Protein AF-A0A6N0HTB9-F1 (afdb_monomer_lite)

Structure (mmCIF, N/CA/C/O backbone):
data_AF-A0A6N0HTB9-F1
#
_entry.id   AF-A0A6N0HTB9-F1
#
loop_
_atom_site.group_PDB
_atom_site.id
_atom_site.type_symbol
_atom_site.label_atom_id
_atom_site.label_alt_id
_atom_site.label_comp_id
_atom_site.label_asym_id
_atom_site.label_entity_id
_atom_site.label_seq_id
_atom_site.pdbx_PDB_ins_code
_atom_site.Cartn_x
_atom_site.Cartn_y
_atom_site.Cartn_z
_atom_site.occupancy
_atom_site.B_iso_or_equiv
_atom_site.auth_seq_id
_atom_site.auth_comp_id
_atom_site.auth_asym_id
_atom_site.auth_atom_id
_atom_site.pdbx_PDB_model_num
ATOM 1 N N . MET A 1 1 ? -10.619 32.348 26.678 1.00 86.81 1 MET A N 1
ATOM 2 C CA . MET A 1 1 ? -11.619 31.491 25.999 1.00 86.81 1 MET A CA 1
ATOM 3 C C . MET A 1 1 ? -11.564 31.654 24.484 1.00 86.81 1 MET A C 1
ATOM 5 O O . MET A 1 1 ? -11.266 30.675 23.819 1.00 86.81 1 MET A O 1
ATOM 9 N N . LEU A 1 2 ? -11.727 32.865 23.933 1.00 91.8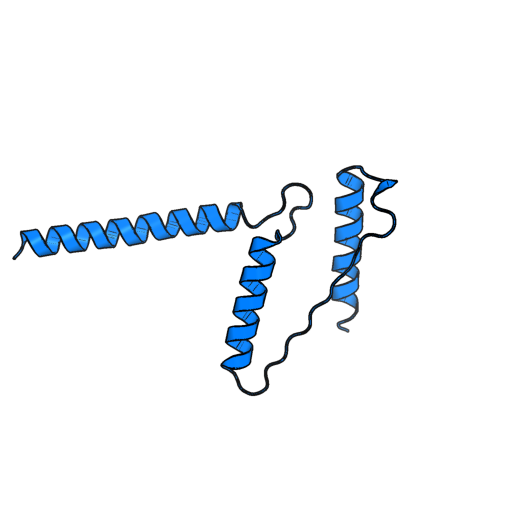1 2 LEU A N 1
ATOM 10 C CA . LEU A 1 2 ? -11.623 33.112 22.482 1.00 91.81 2 LEU A CA 1
ATOM 11 C C . LEU A 1 2 ? -10.259 32.720 21.880 1.00 91.81 2 LEU A C 1
ATOM 13 O O . LEU A 1 2 ? -10.208 32.048 20.857 1.00 91.81 2 LEU A O 1
ATOM 17 N N . THR A 1 3 ? -9.158 33.072 22.547 1.00 90.88 3 THR A N 1
ATOM 18 C CA . THR A 1 3 ? -7.796 32.716 22.110 1.00 90.88 3 THR A CA 1
ATOM 19 C C . THR A 1 3 ? -7.593 31.206 22.005 1.00 90.88 3 THR A C 1
ATOM 21 O O . THR A 1 3 ? -7.060 30.727 21.013 1.00 90.88 3 THR A O 1
ATOM 24 N N . LEU A 1 4 ? -8.094 30.447 22.984 1.00 93.69 4 LEU A N 1
ATOM 25 C CA . LEU A 1 4 ? -8.022 28.986 22.994 1.00 93.69 4 LEU A CA 1
ATOM 26 C C . LEU A 1 4 ? -8.772 28.372 21.799 1.00 93.69 4 LEU A C 1
ATOM 28 O O . LEU A 1 4 ? -8.265 27.460 21.152 1.00 93.69 4 LEU A O 1
ATOM 32 N N . LEU A 1 5 ? -9.956 28.906 21.481 1.00 94.75 5 LEU A N 1
ATOM 33 C CA . LEU A 1 5 ? -10.762 28.451 20.346 1.00 94.75 5 LEU A CA 1
ATOM 34 C C . LEU A 1 5 ? -10.063 28.713 19.009 1.00 94.75 5 LEU A C 1
ATOM 36 O O . LEU A 1 5 ? -10.053 27.836 18.148 1.00 94.75 5 LEU A O 1
ATOM 40 N N . VAL A 1 6 ? -9.434 29.881 18.852 1.00 95.69 6 VAL A N 1
ATOM 41 C CA . VAL A 1 6 ? -8.684 30.231 17.637 1.00 95.69 6 VAL A CA 1
ATOM 42 C C . VAL A 1 6 ? -7.485 29.302 17.448 1.00 95.69 6 VAL A C 1
ATOM 44 O O . VAL A 1 6 ? -7.284 28.786 16.349 1.00 95.69 6 VAL A O 1
ATOM 47 N N . THR A 1 7 ? -6.726 29.016 18.510 1.00 95.06 7 THR A N 1
ATOM 48 C CA . THR A 1 7 ? -5.572 28.107 18.431 1.00 95.06 7 THR A CA 1
ATOM 49 C C . THR A 1 7 ? -5.993 26.681 18.069 1.00 95.06 7 THR A C 1
ATOM 51 O O . THR A 1 7 ? -5.355 26.048 17.228 1.00 95.06 7 THR A O 1
ATOM 54 N N . LEU A 1 8 ? -7.092 26.178 18.645 1.00 95.81 8 LEU A N 1
ATOM 55 C CA . LEU A 1 8 ? -7.621 24.847 18.325 1.00 95.81 8 LEU A CA 1
ATOM 56 C C . LEU A 1 8 ? -8.153 24.766 16.890 1.00 95.81 8 LEU A C 1
ATOM 58 O O . LEU A 1 8 ? -7.849 23.805 16.186 1.00 95.81 8 LEU A O 1
ATOM 62 N N . ALA A 1 9 ? -8.894 25.777 16.430 1.00 95.69 9 ALA A N 1
ATOM 63 C CA . ALA A 1 9 ? -9.399 25.835 15.060 1.00 95.69 9 ALA A CA 1
ATOM 64 C C . ALA A 1 9 ? -8.254 25.905 14.036 1.00 95.69 9 ALA A C 1
ATOM 66 O O . ALA A 1 9 ? -8.265 25.171 13.046 1.00 95.69 9 ALA A O 1
ATOM 67 N N . GLY A 1 10 ? -7.232 26.725 14.305 1.00 95.69 10 GLY A N 1
ATOM 68 C CA . GLY A 1 10 ? -6.033 26.821 13.474 1.00 95.69 10 GLY A CA 1
ATOM 69 C C . GLY A 1 10 ? -5.252 25.506 13.419 1.00 95.69 10 GLY A C 1
ATOM 70 O O . GLY A 1 10 ? -4.922 25.029 12.333 1.00 95.69 10 GLY A O 1
ATOM 71 N N . GLY A 1 11 ? -5.025 24.869 14.572 1.00 94.75 11 GLY A N 1
ATOM 72 C CA . GLY A 1 11 ? -4.360 23.565 14.649 1.00 94.75 11 GLY A CA 1
ATOM 73 C C . GLY A 1 11 ? -5.141 22.456 13.939 1.00 94.75 11 GLY A C 1
ATOM 74 O O . GLY A 1 11 ? -4.560 21.646 13.214 1.00 94.75 11 GLY A O 1
ATOM 75 N N . PHE A 1 12 ? -6.468 22.447 14.078 1.00 95.12 12 PHE A N 1
ATOM 76 C CA . PHE A 1 12 ? -7.337 21.499 13.385 1.00 95.12 12 PHE A CA 1
ATOM 77 C C . PHE A 1 12 ? -7.290 21.692 11.864 1.00 95.12 12 PHE A C 1
ATOM 79 O O . PHE A 1 12 ? -7.120 20.721 11.125 1.00 95.12 12 PHE A O 1
ATOM 86 N N . TYR A 1 13 ? -7.355 22.938 11.387 1.00 95.38 13 TYR A N 1
ATOM 87 C CA . TYR A 1 13 ? -7.256 23.248 9.961 1.00 95.38 13 TYR A CA 1
ATOM 88 C C . TYR A 1 13 ? -5.896 22.840 9.375 1.00 95.38 13 TYR A C 1
ATOM 90 O O . TYR A 1 13 ? -5.843 22.173 8.338 1.00 95.38 13 TYR A O 1
ATOM 98 N N . ALA A 1 14 ? -4.799 23.150 10.073 1.00 93.62 14 ALA A N 1
ATOM 99 C CA . ALA A 1 14 ? -3.453 22.732 9.683 1.00 93.62 14 ALA A CA 1
ATOM 100 C C . ALA A 1 14 ? -3.319 21.200 9.631 1.00 93.62 14 ALA A C 1
ATOM 102 O O . ALA A 1 14 ? -2.763 20.654 8.676 1.00 93.62 14 ALA A O 1
ATOM 103 N N . SER A 1 15 ? -3.888 20.489 10.610 1.00 93.75 15 SER A N 1
ATOM 104 C CA . SER A 1 15 ? -3.921 19.024 10.628 1.00 93.75 15 SER A CA 1
ATOM 105 C C . SER A 1 15 ? -4.657 18.457 9.412 1.00 93.75 15 SER A C 1
ATOM 107 O O . SER A 1 15 ? -4.149 17.554 8.742 1.00 93.75 15 SER A O 1
ATOM 109 N N . LEU A 1 16 ? -5.831 18.993 9.066 1.00 92.25 16 LEU A N 1
ATOM 110 C CA . LEU A 1 16 ? -6.574 18.563 7.877 1.00 92.25 16 LEU A CA 1
ATOM 111 C C . LEU A 1 16 ? -5.784 18.799 6.584 1.00 92.25 16 LEU A C 1
ATOM 113 O O . LEU A 1 16 ? -5.777 17.929 5.709 1.00 92.25 16 LEU A O 1
ATOM 117 N N . TYR A 1 17 ? -5.103 19.940 6.477 1.00 91.19 17 TYR A N 1
ATOM 118 C CA . TYR A 1 17 ? -4.273 20.285 5.326 1.00 91.19 17 TYR A CA 1
ATOM 119 C C . TYR A 1 17 ? -3.095 19.311 5.161 1.00 91.19 17 TYR A C 1
ATOM 121 O O . TYR A 1 17 ? -2.986 18.636 4.137 1.00 91.19 17 TYR A O 1
ATOM 129 N N . LEU A 1 18 ? -2.290 19.120 6.211 1.00 91.31 18 LEU A N 1
ATOM 130 C CA . LEU A 1 18 ? -1.140 18.206 6.201 1.00 91.31 18 LEU A CA 1
ATOM 131 C C . LEU A 1 18 ? -1.541 16.751 5.924 1.00 91.31 18 LEU A C 1
ATOM 133 O O . LEU A 1 18 ? -0.830 16.013 5.242 1.00 91.31 18 LEU A O 1
ATOM 137 N N . ASN A 1 19 ? -2.704 16.321 6.421 1.00 90.25 19 ASN A N 1
ATOM 138 C CA . ASN A 1 19 ? -3.225 14.982 6.157 1.00 90.25 19 ASN A CA 1
ATOM 139 C C . ASN A 1 19 ? -3.546 14.752 4.670 1.00 90.25 19 ASN A C 1
ATOM 141 O O . ASN A 1 19 ? -3.445 13.614 4.207 1.00 90.25 19 ASN A O 1
ATOM 145 N N . ARG A 1 20 ? -3.935 15.788 3.915 1.00 82.31 20 ARG A N 1
ATOM 146 C CA . ARG A 1 20 ? -4.200 15.673 2.471 1.00 82.31 20 ARG A CA 1
ATOM 147 C C . ARG A 1 20 ? -2.914 15.507 1.678 1.00 82.31 20 ARG A C 1
ATOM 149 O O . ARG A 1 20 ? -2.837 14.592 0.860 1.00 82.31 20 ARG A O 1
ATOM 156 N N . ASP A 1 21 ? -1.911 16.327 1.963 1.00 81.88 21 ASP A N 1
ATOM 157 C CA . ASP A 1 21 ? -0.622 16.251 1.273 1.00 81.88 21 ASP A CA 1
ATOM 158 C C . ASP A 1 21 ? 0.089 14.938 1.587 1.00 81.88 21 ASP A C 1
ATOM 160 O O . ASP A 1 21 ? 0.575 14.263 0.681 1.00 81.88 21 ASP A O 1
ATOM 164 N N . ARG A 1 22 ? 0.018 14.476 2.842 1.00 83.25 22 ARG A N 1
ATOM 165 C CA . ARG A 1 22 ? 0.518 13.147 3.208 1.00 83.25 22 ARG A CA 1
ATOM 166 C C . ARG A 1 22 ? -0.150 12.040 2.393 1.00 83.25 22 ARG A C 1
ATOM 168 O O . ARG A 1 22 ? 0.539 11.130 1.950 1.00 83.25 22 ARG A O 1
ATOM 175 N N . LYS A 1 23 ? -1.469 12.098 2.173 1.00 79.56 23 LYS A N 1
ATOM 176 C CA . LYS A 1 23 ? -2.176 11.094 1.357 1.00 79.56 23 LYS A CA 1
ATOM 177 C C . LYS A 1 23 ? -1.711 11.098 -0.100 1.00 79.56 23 LYS A C 1
ATOM 179 O O . LYS A 1 23 ? -1.573 10.023 -0.670 1.00 79.56 23 LYS A O 1
ATOM 184 N N . LYS A 1 24 ? -1.450 12.271 -0.683 1.00 76.00 24 LYS A N 1
ATOM 185 C CA . LYS A 1 24 ? -0.923 12.385 -2.052 1.00 76.00 24 LYS A CA 1
ATOM 186 C C . LYS A 1 24 ? 0.487 11.812 -2.167 1.00 76.00 24 LYS A C 1
ATOM 188 O O . LYS A 1 24 ? 0.720 10.966 -3.019 1.00 76.00 24 LYS A O 1
ATOM 193 N N . LEU A 1 25 ? 1.379 12.188 -1.249 1.00 76.56 25 LEU A N 1
ATOM 194 C CA . LEU A 1 25 ? 2.754 11.679 -1.210 1.00 76.56 25 LEU A CA 1
ATOM 195 C C . LEU A 1 25 ? 2.808 10.163 -1.006 1.00 76.56 25 LEU A C 1
ATOM 197 O O . LEU A 1 25 ? 3.656 9.484 -1.575 1.00 76.56 25 LEU A O 1
ATOM 201 N N . VAL A 1 26 ? 1.895 9.620 -0.198 1.00 76.12 26 VAL A N 1
ATOM 202 C CA . VAL A 1 26 ? 1.757 8.171 -0.041 1.00 76.12 26 VAL A CA 1
ATOM 203 C C . VAL A 1 26 ? 1.302 7.541 -1.355 1.00 76.12 26 VAL A C 1
ATOM 205 O O . VAL A 1 26 ? 1.968 6.625 -1.815 1.00 76.12 26 VAL A O 1
ATOM 208 N N . ALA A 1 27 ? 0.256 8.066 -1.999 1.00 69.81 27 ALA A N 1
ATOM 209 C CA . ALA A 1 27 ? -0.250 7.533 -3.266 1.00 69.81 27 ALA A CA 1
ATOM 210 C C . ALA A 1 27 ? 0.799 7.562 -4.398 1.00 69.81 27 ALA A C 1
ATOM 212 O O . ALA A 1 27 ? 0.912 6.604 -5.160 1.00 69.81 27 ALA A O 1
ATOM 213 N N . GLU A 1 28 ? 1.607 8.620 -4.487 1.00 70.75 28 GLU A N 1
ATOM 214 C CA . GLU A 1 28 ? 2.714 8.718 -5.451 1.00 70.75 28 GLU A CA 1
ATOM 215 C C . GLU A 1 28 ? 3.842 7.714 -5.154 1.00 70.75 28 GLU A C 1
ATOM 217 O O . GLU A 1 28 ? 4.508 7.234 -6.068 1.00 70.75 28 GLU A O 1
ATOM 222 N N . ASN A 1 29 ? 4.016 7.333 -3.887 1.00 79.88 29 ASN A N 1
ATOM 223 C CA . ASN A 1 29 ? 5.021 6.371 -3.430 1.00 79.88 29 ASN A CA 1
ATOM 224 C C . ASN A 1 29 ? 4.474 4.935 -3.298 1.00 79.88 29 ASN A C 1
ATOM 226 O O . ASN A 1 29 ? 5.123 4.060 -2.728 1.00 79.88 29 ASN A O 1
ATOM 230 N N . GLU A 1 30 ? 3.266 4.655 -3.787 1.00 87.75 30 GLU A N 1
ATOM 231 C CA . GLU A 1 30 ? 2.685 3.307 -3.766 1.00 87.75 30 GLU A CA 1
ATOM 232 C C . GLU A 1 30 ? 3.048 2.481 -5.005 1.00 87.75 30 GLU A C 1
ATOM 234 O O . GLU A 1 30 ? 2.773 1.281 -5.035 1.00 87.75 30 GLU A O 1
ATOM 239 N N . GLN A 1 31 ? 3.676 3.088 -6.015 1.00 86.88 31 GLN A N 1
ATOM 240 C CA . GLN A 1 31 ? 4.061 2.415 -7.255 1.00 86.88 31 GLN A CA 1
ATOM 241 C C . GLN A 1 31 ? 5.545 2.039 -7.260 1.00 86.88 31 GLN A C 1
ATOM 243 O O . GLN A 1 31 ? 6.405 2.782 -6.793 1.00 86.88 31 GLN A O 1
ATOM 248 N N . ASP A 1 32 ? 5.848 0.861 -7.794 1.00 84.44 32 ASP A N 1
ATOM 249 C CA . ASP A 1 32 ? 7.205 0.445 -8.115 1.00 84.44 32 ASP A CA 1
ATOM 250 C C . ASP A 1 32 ? 7.675 1.172 -9.393 1.00 84.44 32 ASP A C 1
ATOM 252 O O . ASP A 1 32 ? 7.017 1.069 -10.432 1.00 84.44 32 ASP A O 1
ATOM 256 N N . PRO A 1 33 ? 8.805 1.898 -9.370 1.00 76.56 33 PRO A N 1
ATOM 257 C CA . PRO A 1 33 ? 9.233 2.722 -10.502 1.00 76.56 33 PRO A CA 1
ATOM 258 C C . PRO A 1 33 ? 9.621 1.895 -11.737 1.00 76.56 33 PRO A C 1
ATOM 260 O O . PRO A 1 33 ? 9.489 2.353 -12.877 1.00 76.56 33 PRO A O 1
ATOM 263 N N . LEU A 1 34 ? 10.083 0.658 -11.539 1.00 79.06 34 LEU A N 1
ATOM 264 C CA . LEU A 1 34 ? 10.530 -0.204 -12.628 1.00 79.06 34 LEU A CA 1
ATOM 265 C C . LEU A 1 34 ? 9.349 -0.730 -13.452 1.00 79.06 34 LEU A C 1
ATOM 267 O O . LEU A 1 34 ? 9.438 -0.816 -14.680 1.00 79.06 34 LEU A O 1
ATOM 271 N N . THR A 1 35 ? 8.237 -1.040 -12.794 1.00 80.12 35 THR A N 1
ATOM 272 C CA . THR A 1 35 ? 7.113 -1.787 -13.372 1.00 80.12 35 THR A CA 1
ATOM 273 C C . THR A 1 35 ? 5.815 -0.984 -13.453 1.00 80.12 35 THR A C 1
ATOM 275 O O . THR A 1 35 ? 4.979 -1.275 -14.308 1.00 80.12 35 THR A O 1
ATOM 278 N N . GLY A 1 36 ? 5.657 0.043 -12.616 1.00 80.88 36 GLY A N 1
ATOM 279 C CA . GLY A 1 36 ? 4.424 0.812 -12.441 1.00 80.88 36 GLY A CA 1
ATOM 280 C C . GLY A 1 36 ? 3.327 0.063 -11.678 1.00 80.88 36 GLY A C 1
ATOM 281 O O . GLY A 1 36 ? 2.220 0.581 -11.558 1.00 80.88 36 GLY A O 1
ATOM 282 N N . VAL A 1 37 ? 3.594 -1.154 -11.186 1.00 84.81 37 VAL A N 1
ATOM 283 C CA . VAL A 1 37 ? 2.637 -1.876 -10.336 1.00 84.81 37 VAL A CA 1
ATOM 284 C C . VAL A 1 37 ? 2.719 -1.391 -8.896 1.00 84.81 37 VAL A C 1
ATOM 286 O O . VAL A 1 37 ? 3.693 -0.754 -8.502 1.00 84.81 37 VAL A O 1
ATOM 289 N N . HIS A 1 38 ? 1.708 -1.712 -8.090 1.00 85.56 38 HIS A N 1
ATOM 290 C CA . HIS A 1 38 ? 1.774 -1.461 -6.656 1.00 85.56 38 HIS A CA 1
ATOM 291 C C . HIS A 1 38 ? 2.995 -2.142 -6.043 1.00 85.56 38 HIS A C 1
ATOM 293 O O . HIS A 1 38 ? 3.234 -3.333 -6.247 1.00 85.56 38 HIS A O 1
ATOM 299 N N . ASN A 1 39 ? 3.761 -1.372 -5.282 1.00 87.31 39 ASN A N 1
ATOM 300 C CA . ASN A 1 39 ? 4.905 -1.897 -4.569 1.00 87.31 39 ASN A CA 1
ATOM 301 C C . ASN A 1 39 ? 4.459 -2.764 -3.384 1.00 87.31 39 ASN A C 1
ATOM 303 O O . ASN A 1 39 ? 3.286 -2.824 -3.000 1.00 87.31 39 ASN A O 1
ATOM 307 N N . ARG A 1 40 ? 5.435 -3.428 -2.766 1.00 86.56 40 ARG A N 1
ATOM 308 C CA . ARG A 1 40 ? 5.197 -4.316 -1.626 1.00 86.56 40 ARG A CA 1
ATOM 309 C C . ARG A 1 40 ? 4.437 -3.635 -0.479 1.00 86.56 40 ARG A C 1
ATOM 311 O O . ARG A 1 40 ? 3.550 -4.252 0.100 1.00 86.56 40 ARG A O 1
ATOM 318 N N . ARG A 1 41 ? 4.746 -2.370 -0.169 1.00 86.75 41 ARG A N 1
ATOM 319 C CA . ARG A 1 41 ? 4.081 -1.627 0.918 1.00 86.75 41 ARG A CA 1
ATOM 320 C C . ARG A 1 41 ? 2.599 -1.404 0.615 1.00 86.75 41 ARG A C 1
ATOM 322 O O . ARG A 1 41 ? 1.758 -1.624 1.484 1.00 86.75 41 ARG A O 1
ATOM 329 N N . ALA A 1 42 ? 2.283 -1.011 -0.617 1.00 87.75 42 ALA A N 1
ATOM 330 C CA . ALA A 1 42 ? 0.911 -0.836 -1.080 1.00 87.75 42 ALA A CA 1
ATOM 331 C C . ALA A 1 42 ? 0.128 -2.161 -1.046 1.00 87.75 42 ALA A C 1
ATOM 333 O O . ALA A 1 42 ? -1.014 -2.205 -0.582 1.00 87.75 42 ALA A O 1
ATOM 334 N N . PHE A 1 43 ? 0.763 -3.258 -1.466 1.00 89.56 43 PHE A N 1
ATOM 335 C CA . PHE A 1 43 ? 0.188 -4.601 -1.390 1.00 89.56 43 PHE A CA 1
ATOM 336 C C . PHE A 1 43 ? -0.154 -5.009 0.053 1.00 89.56 43 PHE A C 1
ATOM 338 O O . PHE A 1 43 ? -1.302 -5.357 0.331 1.00 89.56 43 PHE A O 1
ATOM 345 N N . GLU A 1 44 ? 0.795 -4.906 0.987 1.00 90.44 44 GLU A N 1
ATOM 346 C CA . GLU A 1 44 ? 0.590 -5.266 2.400 1.00 90.44 44 GLU A CA 1
ATOM 347 C C . GLU A 1 44 ? -0.535 -4.436 3.041 1.00 90.44 44 GLU A C 1
ATOM 349 O O . GLU A 1 44 ? -1.407 -4.972 3.733 1.00 90.44 44 GLU A O 1
ATOM 354 N N . ALA A 1 45 ? -0.574 -3.129 2.759 1.00 88.69 45 ALA A N 1
ATOM 355 C CA . ALA A 1 45 ? -1.641 -2.250 3.228 1.00 88.69 45 ALA A CA 1
ATOM 356 C C . ALA A 1 45 ? -3.020 -2.688 2.705 1.00 88.69 45 ALA A C 1
ATOM 358 O O . ALA A 1 45 ? -4.006 -2.677 3.455 1.00 88.69 45 ALA A O 1
ATOM 359 N N . ARG A 1 46 ? -3.096 -3.113 1.437 1.00 88.25 46 ARG A N 1
ATOM 360 C CA . ARG A 1 46 ? -4.337 -3.575 0.812 1.00 88.25 46 ARG A CA 1
ATOM 361 C C . ARG A 1 46 ? -4.801 -4.911 1.380 1.00 88.25 46 ARG A C 1
ATOM 363 O O . ARG A 1 46 ? -5.980 -5.018 1.715 1.00 88.25 46 ARG A O 1
ATOM 370 N N . VAL A 1 47 ? -3.908 -5.881 1.560 1.00 88.69 47 VAL A N 1
ATOM 371 C CA . VAL A 1 47 ? -4.236 -7.180 2.173 1.00 88.69 47 VAL A CA 1
ATOM 372 C C . VAL A 1 47 ? -4.779 -6.985 3.584 1.00 88.69 47 VAL A C 1
ATOM 374 O O . VAL A 1 47 ? -5.891 -7.418 3.868 1.00 88.69 47 VAL A O 1
ATOM 377 N N . LYS A 1 48 ? -4.101 -6.192 4.421 1.00 89.62 48 LYS A N 1
ATOM 378 C CA . LYS A 1 48 ? -4.571 -5.883 5.781 1.00 89.62 48 LYS A CA 1
ATOM 379 C C . LYS A 1 48 ? -5.946 -5.206 5.794 1.00 89.62 48 LYS A C 1
ATOM 381 O O . LYS A 1 48 ? -6.727 -5.363 6.731 1.00 89.62 48 LYS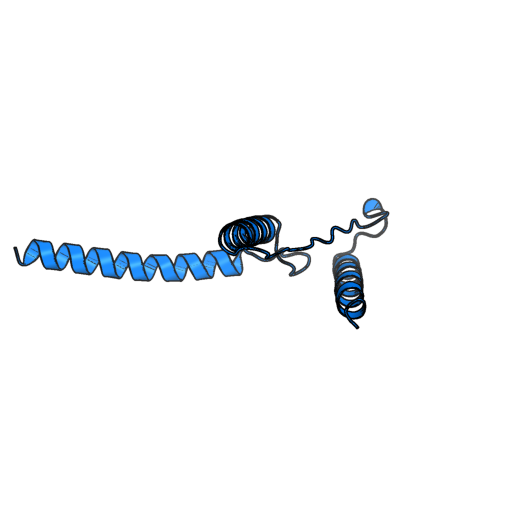 A O 1
ATOM 386 N N . SER A 1 49 ? -6.256 -4.409 4.768 1.00 86.88 49 SER A N 1
ATOM 387 C CA . SER A 1 49 ? -7.583 -3.803 4.616 1.00 86.88 49 SER A CA 1
ATOM 388 C C . SER A 1 49 ? -8.662 -4.832 4.263 1.00 86.88 49 SER A C 1
ATOM 390 O O . SER A 1 49 ? -9.759 -4.755 4.812 1.00 86.88 49 SER A O 1
ATOM 392 N N . LEU A 1 50 ? -8.335 -5.805 3.406 1.00 86.56 50 LEU A N 1
ATOM 393 C CA . LEU A 1 50 ? -9.229 -6.889 2.999 1.00 86.56 50 LEU A CA 1
ATOM 394 C C . LEU A 1 50 ? -9.473 -7.876 4.138 1.00 86.56 50 LEU A C 1
ATOM 396 O O . LEU A 1 50 ? -10.615 -8.267 4.348 1.00 86.56 50 LEU A O 1
ATOM 400 N N . GLU A 1 51 ? -8.441 -8.217 4.910 1.00 86.56 51 GLU A N 1
ATOM 401 C CA . GLU A 1 51 ? -8.561 -9.051 6.110 1.00 86.56 51 GLU A CA 1
ATOM 402 C C . GLU A 1 51 ? -9.522 -8.422 7.115 1.00 86.56 51 GLU A C 1
ATOM 404 O O . GLU A 1 51 ? -10.477 -9.064 7.538 1.00 86.56 51 GLU A O 1
ATOM 409 N N . ARG A 1 52 ? -9.339 -7.133 7.436 1.00 85.19 52 ARG A N 1
ATOM 410 C CA . ARG A 1 52 ? -10.259 -6.416 8.333 1.00 85.19 52 ARG A CA 1
ATOM 411 C C . ARG A 1 52 ? -11.693 -6.434 7.816 1.00 85.19 52 ARG A C 1
ATOM 413 O O . ARG A 1 52 ? -12.595 -6.719 8.589 1.00 85.19 52 ARG A O 1
ATOM 420 N N . TYR A 1 53 ? -11.889 -6.152 6.528 1.00 82.06 53 TYR A N 1
ATOM 421 C CA . TYR A 1 53 ? -13.215 -6.134 5.906 1.00 82.06 53 TYR A CA 1
ATOM 422 C C . TYR A 1 53 ? -13.895 -7.509 5.956 1.00 82.06 53 TYR A C 1
ATOM 424 O O . TYR A 1 53 ? -15.061 -7.619 6.328 1.00 82.06 53 TYR A O 1
ATOM 432 N N . THR A 1 54 ? -13.129 -8.555 5.650 1.00 81.38 54 THR A N 1
ATOM 433 C CA . THR A 1 54 ? -13.566 -9.954 5.668 1.00 81.38 54 THR A CA 1
ATOM 434 C C . THR A 1 54 ? -13.926 -10.412 7.081 1.00 81.38 54 THR A C 1
ATOM 436 O O . THR A 1 54 ? -14.948 -11.058 7.269 1.00 81.38 54 THR A O 1
ATOM 439 N N . LEU A 1 55 ? -13.146 -10.016 8.091 1.00 77.19 55 LEU A N 1
ATOM 440 C CA . LEU A 1 55 ? -13.450 -10.299 9.496 1.00 77.19 55 LEU A CA 1
ATOM 441 C C . LEU A 1 55 ? -14.710 -9.569 9.986 1.00 77.19 55 LEU A C 1
ATOM 443 O O . LEU A 1 55 ? -15.435 -10.099 10.823 1.00 77.19 55 LEU A O 1
ATOM 447 N N . THR A 1 56 ? -14.978 -8.358 9.487 1.00 78.00 56 THR A N 1
ATOM 448 C CA . THR A 1 56 ? -16.155 -7.569 9.891 1.00 78.00 56 THR A CA 1
ATOM 449 C C . THR A 1 56 ? -17.458 -7.981 9.211 1.00 78.00 56 THR A C 1
ATOM 451 O O . THR A 1 56 ? -18.527 -7.652 9.719 1.00 78.00 56 THR A O 1
ATOM 454 N N . LEU A 1 57 ? -17.401 -8.675 8.074 1.00 74.12 57 LEU A N 1
ATOM 455 C CA . LEU A 1 57 ? -18.579 -9.062 7.301 1.00 74.12 57 LEU A CA 1
ATOM 456 C C . LEU A 1 57 ? -18.672 -10.581 7.208 1.00 74.12 57 LEU A C 1
ATOM 458 O O . LEU A 1 57 ? -17.856 -11.229 6.549 1.00 74.12 57 LEU A O 1
ATOM 462 N N . ILE A 1 58 ? -19.702 -11.136 7.850 1.00 68.50 58 ILE A N 1
ATOM 463 C CA . ILE A 1 58 ? -19.990 -12.572 7.849 1.00 68.50 58 ILE A CA 1
ATOM 464 C C . ILE A 1 58 ? -20.040 -13.076 6.396 1.00 68.50 58 ILE A C 1
ATOM 466 O O . ILE A 1 58 ? -20.761 -12.525 5.567 1.00 68.50 58 ILE A O 1
ATOM 470 N N . ASN A 1 59 ? -19.295 -14.152 6.118 1.00 66.69 59 ASN A N 1
ATOM 471 C CA . ASN A 1 59 ? -19.254 -14.890 4.846 1.00 66.69 59 ASN A CA 1
ATOM 472 C C . ASN A 1 59 ? -18.514 -14.255 3.653 1.00 66.69 59 ASN A C 1
ATOM 474 O O . ASN A 1 59 ? -18.599 -14.769 2.535 1.00 66.69 59 ASN A O 1
ATOM 478 N N . 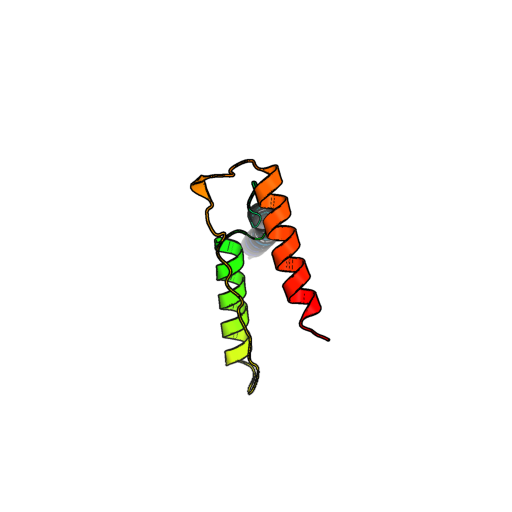THR A 1 60 ? -17.727 -13.200 3.856 1.00 77.69 60 THR A N 1
ATOM 479 C CA . THR A 1 60 ? -16.875 -12.675 2.774 1.00 77.69 60 THR A CA 1
ATOM 480 C C . THR A 1 60 ? -15.582 -13.489 2.672 1.00 77.69 60 THR A C 1
ATOM 482 O O . THR A 1 60 ? -14.972 -13.793 3.685 1.00 77.69 60 THR A O 1
ATOM 485 N N . HIS A 1 61 ? -15.142 -13.848 1.466 1.00 79.75 61 HIS A N 1
ATOM 486 C CA . HIS A 1 61 ? -13.863 -14.532 1.232 1.00 79.75 61 HIS A CA 1
ATOM 487 C C . HIS A 1 61 ? -13.057 -13.753 0.189 1.00 79.75 61 HIS A C 1
ATOM 489 O O . HIS A 1 61 ? -13.635 -13.124 -0.700 1.00 79.75 61 HIS A O 1
ATOM 495 N N . TYR A 1 62 ? -11.726 -13.805 0.269 1.00 82.25 62 TYR A N 1
ATOM 496 C CA . TYR A 1 62 ? -10.848 -13.276 -0.772 1.00 82.25 62 TYR A CA 1
ATOM 497 C C . TYR A 1 62 ? -9.840 -14.333 -1.220 1.00 82.25 62 TYR A C 1
ATOM 499 O O . TYR A 1 62 ? -9.496 -15.249 -0.477 1.00 82.25 62 TYR A O 1
ATOM 507 N N . SER A 1 63 ? -9.365 -14.194 -2.454 1.00 85.00 63 SER A N 1
ATOM 508 C CA . SER A 1 63 ? -8.342 -15.058 -3.040 1.00 85.00 63 SER A CA 1
ATOM 509 C C . SER A 1 63 ? -7.118 -14.227 -3.400 1.00 85.00 63 SER A C 1
ATOM 511 O O . SER A 1 63 ? -7.232 -13.041 -3.718 1.00 85.00 63 SER A O 1
ATOM 513 N N . MET A 1 64 ? -5.945 -14.852 -3.360 1.00 85.06 64 MET A N 1
ATOM 514 C CA . MET A 1 64 ? -4.674 -14.229 -3.708 1.00 85.06 64 MET A CA 1
ATOM 515 C C . MET A 1 64 ? -3.967 -15.085 -4.751 1.00 85.06 64 MET A C 1
ATOM 517 O O . MET A 1 64 ? -3.900 -16.303 -4.615 1.00 85.06 64 MET A O 1
ATOM 521 N N . VAL A 1 65 ? -3.434 -14.432 -5.780 1.00 84.19 65 VAL A N 1
ATOM 522 C CA . VAL A 1 65 ? -2.610 -15.077 -6.802 1.00 84.19 65 VAL A CA 1
ATOM 523 C C . VAL A 1 65 ? -1.197 -14.537 -6.662 1.00 84.19 65 VAL A C 1
ATOM 525 O O . VAL A 1 65 ? -0.984 -13.328 -6.750 1.00 84.19 65 VAL A O 1
ATOM 528 N N . MET A 1 66 ? -0.244 -15.436 -6.438 1.00 83.69 66 MET A N 1
ATOM 529 C CA . MET A 1 66 ? 1.182 -15.130 -6.405 1.00 83.69 66 MET A CA 1
ATOM 530 C C . MET A 1 66 ? 1.838 -15.791 -7.610 1.00 83.69 66 MET A C 1
ATOM 532 O O . MET A 1 66 ? 1.596 -16.964 -7.883 1.00 83.69 66 MET A O 1
ATOM 536 N N . PHE A 1 67 ? 2.642 -15.029 -8.339 1.00 81.31 67 PHE A N 1
ATOM 537 C CA . PHE A 1 67 ? 3.406 -15.519 -9.478 1.00 81.31 67 PHE A CA 1
ATOM 538 C C . PHE A 1 67 ? 4.859 -15.078 -9.325 1.00 81.31 67 PHE A C 1
ATOM 540 O O . PHE A 1 67 ? 5.120 -13.951 -8.902 1.00 81.31 67 PHE A O 1
ATOM 547 N N . ASP A 1 68 ? 5.781 -15.972 -9.670 1.00 80.31 68 ASP A N 1
ATOM 548 C CA . ASP A 1 68 ? 7.214 -15.692 -9.731 1.00 80.31 68 ASP A CA 1
ATOM 549 C C . ASP A 1 68 ? 7.675 -15.662 -11.194 1.00 80.31 68 ASP A C 1
ATOM 551 O O . ASP A 1 68 ? 7.042 -16.254 -12.071 1.00 80.31 68 ASP A O 1
ATOM 555 N N . ILE A 1 69 ? 8.743 -14.919 -11.477 1.00 78.38 69 ILE A N 1
ATOM 556 C CA . ILE A 1 69 ? 9.320 -14.847 -12.821 1.00 78.38 69 ILE A CA 1
ATOM 557 C C . ILE A 1 69 ? 10.439 -15.879 -12.917 1.00 78.38 69 ILE A C 1
ATOM 559 O O . ILE A 1 69 ? 11.559 -15.655 -12.450 1.00 78.38 69 ILE A O 1
ATOM 563 N N . ASP A 1 70 ? 10.155 -16.976 -13.611 1.00 72.81 70 ASP A N 1
ATOM 564 C CA . ASP A 1 70 ? 11.155 -17.991 -13.910 1.00 72.81 70 ASP A CA 1
ATOM 565 C C . ASP A 1 70 ? 12.356 -17.386 -14.661 1.00 72.81 70 ASP A C 1
ATOM 567 O O . ASP A 1 70 ? 12.211 -16.606 -15.604 1.00 72.81 70 ASP A O 1
ATOM 571 N N . HIS A 1 71 ? 13.571 -17.774 -14.260 1.00 65.81 71 HIS A N 1
ATOM 572 C CA . HIS A 1 71 ? 14.826 -17.435 -14.955 1.00 65.81 71 HIS A CA 1
ATOM 573 C C . HIS A 1 71 ? 15.175 -15.930 -15.001 1.00 65.81 71 HIS A C 1
ATOM 575 O O . HIS A 1 71 ? 15.943 -15.494 -15.865 1.00 65.81 71 HIS A O 1
ATOM 581 N N . PHE A 1 72 ? 14.708 -15.140 -14.026 1.00 62.38 72 PHE A N 1
ATOM 582 C CA . PHE A 1 72 ? 14.941 -13.68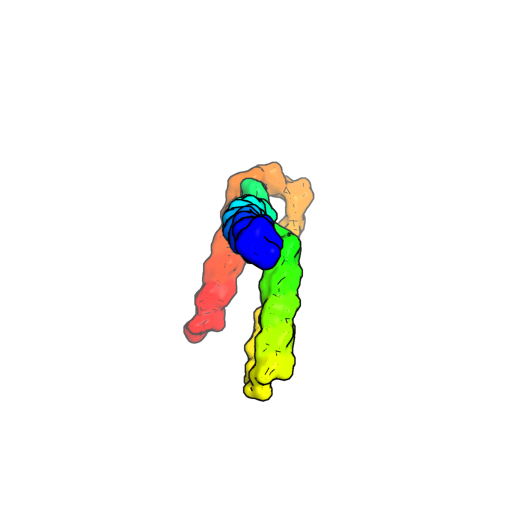8 -13.902 1.00 62.38 72 PHE A CA 1
ATOM 583 C C . PHE A 1 72 ? 16.392 -13.224 -14.168 1.00 62.38 72 PHE A C 1
ATOM 585 O O . PHE A 1 72 ? 16.624 -12.154 -14.730 1.00 62.38 72 PHE A O 1
ATOM 592 N N . LYS A 1 73 ? 17.388 -14.054 -13.836 1.00 61.78 73 LYS A N 1
ATOM 593 C CA . LYS A 1 73 ? 18.820 -13.735 -13.954 1.00 61.78 73 LYS A CA 1
ATOM 594 C C . LYS A 1 73 ? 19.342 -13.610 -15.398 1.00 61.78 73 LYS A C 1
ATOM 596 O O . LYS A 1 73 ? 20.426 -13.067 -15.583 1.00 61.78 73 LYS A O 1
ATOM 601 N N . ARG A 1 74 ? 18.626 -14.118 -16.414 1.00 61.00 74 ARG A N 1
ATOM 602 C CA . ARG A 1 74 ? 19.152 -14.273 -17.792 1.00 61.00 74 ARG A CA 1
ATOM 603 C C . ARG A 1 74 ? 18.635 -13.252 -18.818 1.00 61.00 74 ARG A C 1
ATOM 605 O O . ARG A 1 74 ? 19.230 -13.136 -19.881 1.00 61.00 74 ARG A O 1
ATOM 612 N N . SER A 1 75 ? 17.570 -12.506 -18.518 1.00 54.88 75 SER A N 1
ATOM 613 C CA . SER A 1 75 ? 16.846 -11.661 -19.495 1.00 54.88 75 SER A CA 1
ATOM 614 C C . SER A 1 75 ? 16.491 -10.261 -18.966 1.00 54.88 75 SER A C 1
ATOM 616 O O . SER A 1 75 ? 15.450 -9.692 -19.301 1.00 54.88 75 SER A O 1
ATOM 618 N N . MET A 1 76 ? 17.345 -9.702 -18.105 1.00 55.97 76 MET A N 1
ATOM 619 C CA . MET A 1 76 ? 17.079 -8.454 -17.389 1.00 55.97 76 MET A CA 1
ATOM 620 C C . MET A 1 76 ? 17.249 -7.219 -18.292 1.00 55.97 76 MET A C 1
ATOM 622 O O . MET A 1 76 ? 18.310 -6.608 -18.373 1.00 55.97 76 MET A O 1
ATOM 626 N N . THR A 1 77 ? 16.174 -6.805 -18.953 1.00 63.06 77 THR A N 1
ATOM 627 C CA . THR A 1 77 ? 16.029 -5.441 -19.484 1.00 63.06 77 THR A CA 1
ATOM 628 C C . THR A 1 77 ? 14.688 -4.896 -18.996 1.00 63.06 77 THR A C 1
ATOM 630 O O . THR A 1 77 ? 13.693 -5.621 -19.004 1.00 63.06 77 THR A O 1
ATOM 633 N N . SER A 1 78 ? 14.626 -3.633 -18.559 1.00 65.88 78 SER A N 1
ATOM 634 C CA . SER A 1 78 ? 13.425 -3.012 -17.953 1.00 65.88 78 SER A CA 1
ATOM 635 C C . SER A 1 78 ? 12.144 -3.199 -18.785 1.00 65.88 78 SER A C 1
ATOM 637 O O . SER A 1 78 ? 11.053 -3.419 -18.258 1.00 65.88 78 SER A O 1
ATOM 639 N N . MET A 1 79 ? 12.290 -3.196 -20.109 1.00 63.88 79 MET A N 1
ATOM 640 C CA . MET A 1 79 ? 11.212 -3.395 -21.076 1.00 63.88 79 MET A CA 1
ATOM 641 C C . MET A 1 79 ? 10.689 -4.844 -21.127 1.00 63.88 79 MET A C 1
ATOM 643 O O . MET A 1 79 ? 9.501 -5.063 -21.376 1.00 63.88 79 MET A O 1
ATOM 647 N N . ALA A 1 80 ? 11.540 -5.835 -20.842 1.00 63.66 80 ALA A N 1
ATOM 648 C CA . ALA A 1 80 ? 11.162 -7.247 -20.762 1.00 63.66 80 ALA A CA 1
ATOM 649 C C . ALA A 1 80 ? 10.325 -7.537 -19.504 1.00 63.66 80 ALA A C 1
ATOM 651 O O . ALA A 1 80 ? 9.302 -8.215 -19.594 1.00 63.66 80 ALA A O 1
ATOM 652 N N . ILE A 1 81 ? 10.685 -6.932 -18.365 1.00 65.56 81 ILE A N 1
ATOM 653 C CA . ILE A 1 81 ? 9.948 -7.055 -17.095 1.00 65.56 81 ILE A CA 1
ATOM 654 C C . ILE A 1 81 ? 8.526 -6.497 -17.240 1.00 65.56 81 ILE A C 1
ATOM 656 O O . ILE A 1 81 ? 7.550 -7.173 -16.911 1.00 65.56 81 ILE A O 1
ATOM 660 N N . ARG A 1 82 ? 8.383 -5.298 -17.822 1.00 62.16 82 ARG A N 1
ATOM 661 C CA . ARG A 1 82 ? 7.064 -4.690 -18.078 1.00 62.16 82 ARG A CA 1
ATOM 662 C C . ARG A 1 82 ? 6.182 -5.563 -18.973 1.00 62.16 82 ARG A C 1
ATOM 664 O O . ARG A 1 82 ? 4.980 -5.670 -18.734 1.00 62.16 82 ARG A O 1
ATOM 671 N N . ARG A 1 83 ? 6.760 -6.214 -19.990 1.00 61.38 83 ARG A N 1
ATOM 672 C CA . ARG A 1 83 ? 6.032 -7.142 -20.874 1.00 61.38 83 ARG A CA 1
ATOM 673 C C . ARG A 1 83 ? 5.591 -8.418 -20.158 1.00 61.38 83 ARG A C 1
ATOM 675 O O . ARG A 1 83 ? 4.460 -8.845 -20.383 1.00 61.38 83 ARG A O 1
ATOM 682 N N . ALA A 1 84 ? 6.445 -8.999 -19.317 1.00 63.09 84 ALA A N 1
ATOM 683 C CA . ALA A 1 84 ? 6.125 -10.199 -18.549 1.00 63.09 84 ALA A CA 1
ATOM 684 C C . ALA A 1 84 ? 4.964 -9.941 -17.576 1.00 63.09 84 ALA A C 1
ATOM 686 O O . ALA A 1 84 ? 3.938 -10.611 -17.651 1.00 63.09 84 ALA A O 1
ATOM 687 N N . ILE A 1 85 ? 5.064 -8.882 -16.766 1.00 63.75 85 ILE A N 1
ATOM 688 C CA . ILE A 1 85 ? 4.026 -8.511 -15.792 1.00 63.75 85 ILE A CA 1
ATOM 689 C C . ILE A 1 85 ? 2.690 -8.227 -16.488 1.00 63.75 85 ILE A C 1
ATOM 691 O O . ILE A 1 85 ? 1.646 -8.715 -16.057 1.00 63.75 85 ILE A O 1
ATOM 695 N N . ARG A 1 86 ? 2.705 -7.497 -17.612 1.00 58.84 86 ARG A N 1
ATOM 696 C CA . ARG A 1 86 ? 1.481 -7.198 -18.368 1.00 58.84 86 ARG A CA 1
ATOM 697 C C . ARG A 1 86 ? 0.794 -8.465 -18.892 1.00 58.84 86 ARG A C 1
ATOM 699 O O . ARG A 1 86 ? -0.430 -8.530 -18.871 1.00 58.84 86 ARG A O 1
ATOM 706 N N . ARG A 1 87 ? 1.551 -9.472 -19.342 1.00 56.31 87 ARG A N 1
ATOM 707 C CA . ARG A 1 87 ? 0.993 -10.750 -19.825 1.00 56.31 87 ARG A CA 1
ATOM 708 C C . ARG A 1 87 ? 0.400 -11.599 -18.695 1.00 56.31 87 ARG A C 1
ATOM 710 O O . ARG A 1 87 ? -0.665 -12.188 -18.889 1.00 56.31 87 ARG A O 1
ATOM 717 N N . SER A 1 88 ? 1.029 -11.605 -17.521 1.00 55.53 88 SER A N 1
ATOM 718 C CA . SER A 1 88 ? 0.529 -12.334 -16.347 1.00 55.53 88 SER A CA 1
ATOM 719 C C . SER A 1 88 ? -0.770 -11.731 -15.801 1.00 55.53 88 SER A C 1
ATOM 721 O O . SER A 1 88 ? -1.726 -12.459 -15.542 1.00 55.53 88 SER A O 1
ATOM 723 N N . VAL A 1 89 ? -0.858 -10.398 -15.713 1.00 54.09 89 VAL A N 1
ATOM 724 C CA . VAL A 1 89 ? -2.069 -9.702 -15.232 1.00 54.09 89 VAL A CA 1
ATOM 725 C C . VAL A 1 89 ? -3.253 -9.882 -16.189 1.00 54.09 89 VAL A C 1
ATOM 727 O O . VAL A 1 89 ? -4.377 -10.091 -15.738 1.00 54.09 89 VAL A O 1
ATOM 730 N N . ILE A 1 90 ? -3.020 -9.856 -17.508 1.00 46.66 90 ILE A N 1
ATOM 731 C CA . ILE A 1 90 ? -4.086 -10.084 -18.497 1.00 46.66 90 ILE A CA 1
ATOM 732 C C . ILE A 1 90 ? -4.641 -11.512 -18.382 1.00 46.66 90 ILE A C 1
ATOM 734 O O . ILE A 1 90 ? -5.856 -11.685 -18.423 1.00 46.66 90 ILE A O 1
ATOM 738 N N . SER A 1 91 ? -3.795 -12.524 -18.168 1.00 38.62 91 SER A N 1
ATOM 739 C CA . SER A 1 91 ? -4.259 -13.918 -18.054 1.00 38.62 91 SER A CA 1
ATOM 740 C C . SER A 1 91 ? -5.155 -14.148 -16.830 1.00 38.62 91 SER A C 1
ATOM 742 O O . SER A 1 91 ? -6.140 -14.875 -16.924 1.00 38.62 91 SER A O 1
ATOM 744 N N . ALA A 1 92 ? -4.889 -13.466 -15.711 1.00 46.00 92 ALA A N 1
ATOM 745 C CA . ALA A 1 92 ? -5.727 -13.548 -14.512 1.00 46.00 92 ALA A CA 1
ATOM 746 C C . ALA A 1 92 ? -7.131 -12.932 -14.700 1.00 46.00 92 ALA A C 1
ATOM 748 O O . ALA A 1 92 ? -8.084 -13.366 -14.058 1.00 46.00 92 ALA A O 1
ATOM 749 N N . ILE A 1 93 ? -7.282 -11.950 -15.598 1.00 42.00 93 ILE A N 1
ATOM 750 C CA . ILE A 1 93 ? -8.584 -11.344 -15.926 1.00 42.00 93 ILE A CA 1
ATOM 751 C C . ILE A 1 93 ? -9.419 -12.266 -16.833 1.00 42.00 93 ILE A C 1
ATOM 753 O O . ILE A 1 93 ? -10.645 -12.284 -16.726 1.00 42.00 93 ILE A O 1
ATOM 757 N N . TRP A 1 94 ? -8.775 -13.065 -17.691 1.00 34.56 94 TRP A N 1
ATOM 758 C CA . TRP A 1 94 ? -9.457 -13.972 -18.624 1.00 34.56 94 TRP A CA 1
ATOM 759 C C . TRP A 1 94 ? -9.955 -15.282 -17.999 1.00 34.56 94 TRP A C 1
ATOM 761 O O . TRP A 1 94 ? -10.842 -15.905 -18.570 1.00 34.56 94 TRP A O 1
ATOM 771 N N . LEU A 1 95 ? -9.476 -15.663 -16.810 1.00 39.25 95 LEU A N 1
ATOM 772 C CA . LEU A 1 95 ? -9.998 -16.810 -16.045 1.00 39.25 95 LEU A CA 1
ATOM 773 C C . LEU A 1 95 ? -11.319 -16.522 -15.305 1.00 39.25 95 LEU A C 1
ATOM 775 O O . LEU A 1 95 ? -11.795 -17.353 -14.5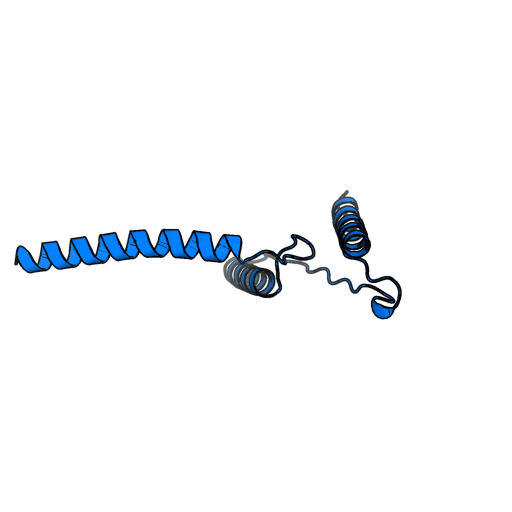35 1.00 39.25 95 LEU A O 1
ATOM 779 N N . ARG A 1 96 ? -11.910 -15.339 -15.512 1.00 38.88 96 ARG A N 1
ATOM 780 C CA . ARG A 1 96 ? -13.158 -14.898 -14.873 1.00 38.88 96 ARG A CA 1
ATOM 781 C C . ARG A 1 96 ? -14.3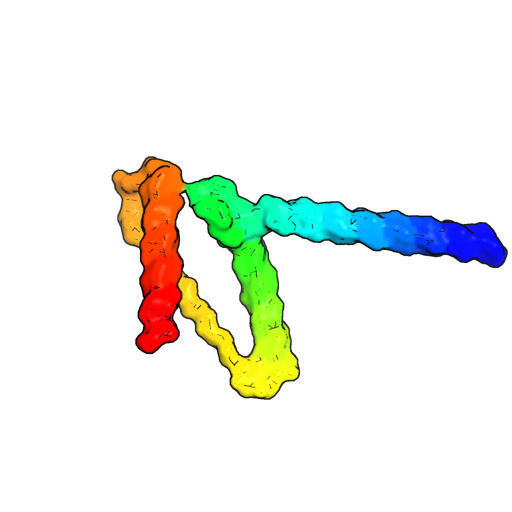43 -14.841 -15.847 1.00 38.88 96 ARG A C 1
ATOM 783 O O . ARG A 1 96 ? -15.180 -13.943 -15.735 1.00 38.88 96 ARG A O 1
ATOM 790 N N . ARG A 1 97 ? -14.391 -15.765 -16.807 1.00 37.59 97 ARG A N 1
ATOM 791 C CA . ARG A 1 97 ? -15.572 -16.058 -17.627 1.00 37.59 97 ARG A CA 1
ATOM 792 C C . ARG A 1 97 ? -15.854 -17.546 -17.625 1.00 37.59 97 ARG A C 1
ATOM 794 O O . ARG A 1 97 ? -14.876 -18.305 -17.779 1.00 37.59 97 ARG A O 1
#

Foldseek 3Di:
DVVVVVVVVVVVVVVVVVVVVVVVVVVVVQADPLARDGDPVVVVVVVVVVVVVPVVDPPDDDDDDDDDDPPCVPDDDSVVNNVVVVVVVVVVVVVPD

Radius of gyration: 21.16 Å; chains: 1; bounding box: 39×51×47 Å

Secondary structure (DSSP, 8-state):
-HHHHHHHHHHHHHHHHHHHHHHHHHHHTTB-TTT-SBPHHHHHHHHHHHHHHHHHSTT----------TTGGG---HHHHHHHHHHHHHHHHHT--

InterPro domains:
  IPR000160 GGDEF domain [PF00990] (31-74)
  IPR029787 Nucleotide cyclase [SSF55073] (34-74)
  IPR043128 Reverse transcriptase/Diguanylate cyclase domain [G3DSA:3.30.70.270] (17-84)

Sequence (97 aa):
MLTLLVTLAGGFYASLYLNRDRKKLVAENEQDPLTGVHNRRAFEARVKSLERYTLTLINTHYSMVMFDIDHFKRSMTSMAIRRAIRRSVISAIWLRR

pLDDT: mean 76.55, std 15.71, range [34.56, 95.81]

Organism: NCBI:txid2738883